Protein AF-A8ZLM9-F1 (afdb_monomer)

Structure (mmCIF, N/CA/C/O backbone):
data_AF-A8ZLM9-F1
#
_entry.id   AF-A8ZLM9-F1
#
loop_
_atom_site.group_PDB
_atom_site.id
_atom_site.type_symbol
_atom_site.label_atom_id
_atom_site.label_alt_id
_atom_site.label_comp_id
_a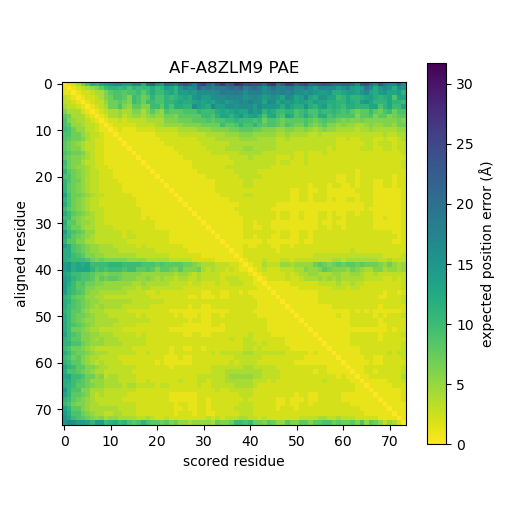tom_site.label_asym_id
_atom_site.label_entity_id
_atom_site.label_seq_id
_atom_site.pdbx_PDB_ins_code
_atom_site.Cartn_x
_atom_site.Cartn_y
_atom_site.Cartn_z
_atom_site.occupancy
_atom_site.B_iso_or_equiv
_atom_site.auth_seq_id
_atom_site.auth_comp_id
_atom_site.auth_asym_id
_atom_site.auth_atom_id
_atom_site.pdbx_PDB_model_num
ATOM 1 N N . MET A 1 1 ? 26.306 24.334 -8.263 1.00 72.56 1 MET A N 1
ATOM 2 C CA . MET A 1 1 ? 25.463 23.163 -7.944 1.00 72.56 1 MET A CA 1
ATOM 3 C C . ME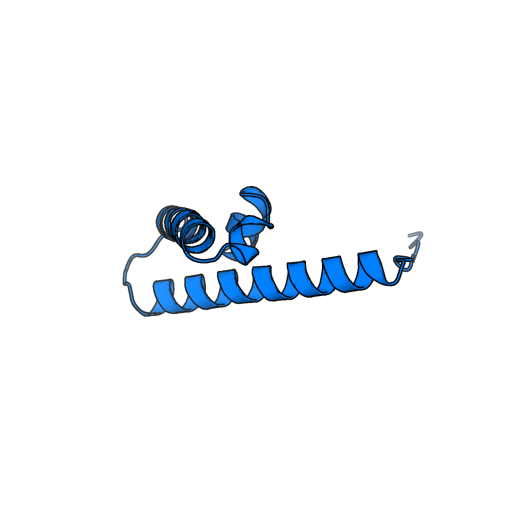T A 1 1 ? 25.271 22.384 -9.231 1.00 72.56 1 MET A C 1
ATOM 5 O O . MET A 1 1 ? 24.740 22.951 -10.174 1.00 72.56 1 MET A O 1
ATOM 9 N N . ILE A 1 2 ? 25.786 21.160 -9.314 1.00 76.44 2 ILE A N 1
ATOM 10 C CA . ILE A 1 2 ? 25.578 20.299 -10.487 1.00 76.44 2 ILE A CA 1
ATOM 11 C C . ILE A 1 2 ? 24.281 19.530 -10.242 1.00 76.44 2 ILE A C 1
ATOM 13 O O . ILE A 1 2 ? 24.146 18.887 -9.204 1.00 76.44 2 ILE A O 1
ATOM 17 N N . VAL A 1 3 ? 23.335 19.623 -11.173 1.00 78.88 3 VAL A N 1
ATOM 18 C CA . VAL A 1 3 ? 22.102 18.829 -11.169 1.00 78.88 3 VAL A CA 1
ATOM 19 C C . VAL A 1 3 ? 22.230 17.812 -12.292 1.00 78.88 3 VAL A C 1
ATOM 21 O O . VAL A 1 3 ? 22.456 18.185 -13.441 1.00 78.88 3 VAL A O 1
ATOM 24 N N . LEU A 1 4 ? 22.136 16.530 -11.950 1.00 83.69 4 LEU A N 1
ATOM 25 C CA . LEU A 1 4 ? 22.119 15.445 -12.923 1.00 83.69 4 LEU A CA 1
ATOM 26 C C . LEU A 1 4 ? 20.685 14.940 -13.050 1.00 83.69 4 LEU A C 1
ATOM 28 O O . LEU A 1 4 ? 20.138 14.364 -12.111 1.00 83.69 4 LEU A O 1
ATOM 32 N N . GLU A 1 5 ? 20.082 15.169 -14.211 1.00 87.12 5 GLU A N 1
ATOM 33 C CA . GLU A 1 5 ? 18.742 14.684 -14.521 1.00 87.12 5 GLU A CA 1
ATOM 34 C C . GLU A 1 5 ? 18.818 13.377 -15.305 1.00 87.12 5 GLU A C 1
ATOM 36 O O . GLU A 1 5 ? 19.471 13.280 -16.345 1.00 87.12 5 GLU A O 1
ATOM 41 N N . PHE A 1 6 ? 18.100 12.367 -14.823 1.00 85.50 6 PHE A N 1
ATOM 42 C CA . PHE A 1 6 ? 17.970 11.083 -15.495 1.00 85.50 6 PHE A CA 1
ATOM 43 C C . PHE A 1 6 ? 16.499 10.712 -15.624 1.00 85.50 6 PHE A C 1
ATOM 45 O O . PHE A 1 6 ? 15.682 11.002 -14.752 1.00 85.50 6 PHE A O 1
ATOM 52 N N . LYS A 1 7 ? 16.165 10.019 -16.714 1.00 87.06 7 LYS A N 1
ATOM 53 C CA . LYS A 1 7 ? 14.853 9.395 -16.898 1.00 87.06 7 LYS A CA 1
ATOM 54 C C . LYS A 1 7 ? 14.976 7.904 -16.628 1.00 87.06 7 LYS A C 1
ATOM 56 O O . LYS A 1 7 ? 15.861 7.255 -17.187 1.00 87.06 7 LYS A O 1
ATOM 61 N N . ALA A 1 8 ? 14.063 7.357 -15.830 1.00 86.19 8 ALA A N 1
ATOM 62 C CA . ALA A 1 8 ? 13.945 5.914 -15.684 1.00 86.19 8 ALA A CA 1
ATOM 63 C C . ALA A 1 8 ? 13.639 5.293 -17.058 1.00 86.19 8 ALA A C 1
ATOM 65 O O . ALA A 1 8 ? 12.669 5.663 -17.720 1.00 86.19 8 ALA A O 1
ATOM 66 N N . ARG A 1 9 ? 14.496 4.377 -17.513 1.00 92.81 9 ARG A N 1
ATOM 67 C CA . ARG A 1 9 ? 14.261 3.572 -18.715 1.00 92.81 9 ARG A CA 1
ATOM 68 C C . ARG A 1 9 ? 13.725 2.226 -18.264 1.00 92.81 9 ARG A C 1
ATOM 70 O O . ARG A 1 9 ? 14.413 1.499 -17.557 1.00 92.81 9 ARG A O 1
ATOM 77 N N . THR A 1 10 ? 12.501 1.915 -18.661 1.00 94.75 10 THR A N 1
ATOM 78 C CA . THR A 1 10 ? 11.816 0.682 -18.279 1.00 94.75 10 THR A CA 1
ATOM 79 C C . THR A 1 10 ? 11.415 -0.100 -19.523 1.00 94.75 10 THR A C 1
ATOM 81 O O . THR A 1 10 ? 11.106 0.470 -20.572 1.00 94.75 10 THR A O 1
ATOM 84 N N . SER A 1 11 ? 11.426 -1.427 -19.424 1.00 97.00 11 SER A N 1
ATOM 85 C CA . SER A 1 11 ? 10.746 -2.278 -20.399 1.00 97.00 11 SER A CA 1
ATOM 86 C C . SER A 1 11 ? 9.226 -2.148 -20.245 1.00 97.00 11 SER A C 1
ATOM 88 O O . SER A 1 11 ? 8.730 -1.692 -19.213 1.00 97.00 11 SER A O 1
ATOM 90 N N . LYS A 1 12 ? 8.457 -2.610 -21.240 1.00 96.62 12 LYS A N 1
ATOM 91 C CA . LYS A 1 12 ? 6.983 -2.622 -21.160 1.00 96.62 12 LYS A CA 1
ATOM 92 C C . LYS A 1 12 ? 6.472 -3.358 -19.915 1.00 96.62 12 LYS A C 1
ATOM 94 O O . LYS A 1 12 ? 5.544 -2.895 -19.262 1.00 96.62 12 LYS A O 1
ATOM 99 N N . HIS A 1 13 ? 7.108 -4.480 -19.571 1.00 97.00 13 HIS A N 1
ATOM 100 C CA . HIS A 1 13 ? 6.750 -5.262 -18.389 1.00 97.00 13 HIS A CA 1
ATOM 101 C C . HIS A 1 13 ? 7.027 -4.491 -17.091 1.00 97.00 13 HIS A C 1
ATOM 103 O O . HIS A 1 13 ? 6.176 -4.444 -16.210 1.00 97.00 13 HIS A O 1
ATOM 109 N N . GLN A 1 14 ? 8.185 -3.831 -16.997 1.00 96.56 14 GLN A N 1
ATOM 110 C CA . GLN A 1 14 ? 8.535 -3.013 -15.834 1.00 96.56 14 GLN A CA 1
ATOM 111 C C . GLN A 1 14 ? 7.602 -1.809 -15.673 1.00 96.56 14 GLN A C 1
ATOM 113 O O . GLN A 1 14 ? 7.180 -1.527 -14.559 1.00 96.56 14 GLN A O 1
ATOM 118 N N . ALA A 1 15 ? 7.251 -1.126 -16.768 1.00 96.06 15 ALA A N 1
ATOM 119 C CA . ALA A 1 15 ? 6.297 -0.019 -16.734 1.00 96.06 15 ALA A CA 1
ATOM 120 C C . ALA A 1 15 ? 4.934 -0.475 -16.188 1.00 96.06 15 ALA A C 1
ATOM 122 O O . ALA A 1 15 ? 4.425 0.116 -15.243 1.00 96.06 15 ALA A O 1
ATOM 123 N N . SER A 1 16 ? 4.409 -1.596 -16.695 1.00 96.75 16 SER A N 1
ATOM 124 C CA . SER A 1 16 ? 3.151 -2.163 -16.200 1.00 96.75 16 SER A CA 1
ATOM 125 C C . SER A 1 16 ? 3.227 -2.566 -14.725 1.00 96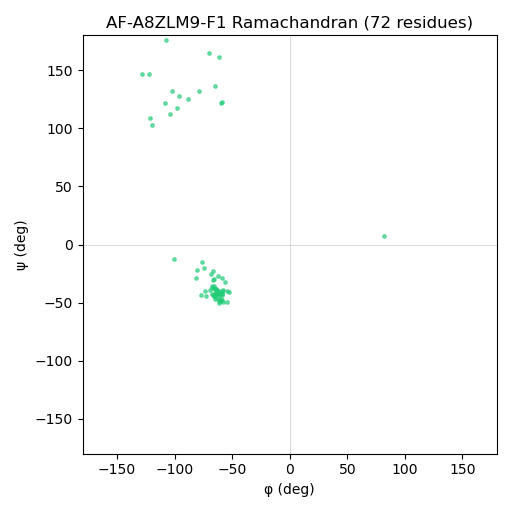.75 16 SER A C 1
ATOM 127 O O . SER A 1 16 ? 2.272 -2.340 -13.989 1.00 96.75 16 SER A O 1
ATOM 129 N N . ALA A 1 17 ? 4.342 -3.146 -14.273 1.00 96.00 17 ALA A N 1
ATOM 130 C CA . ALA A 1 17 ? 4.521 -3.510 -12.868 1.00 96.00 17 ALA A CA 1
ATOM 131 C C . ALA A 1 17 ? 4.563 -2.275 -11.950 1.00 96.00 17 ALA A C 1
ATOM 133 O O . ALA A 1 17 ? 4.016 -2.308 -10.849 1.00 96.00 17 ALA A O 1
ATOM 134 N N . ILE A 1 18 ? 5.178 -1.178 -12.409 1.00 95.94 18 ILE A N 1
ATOM 135 C CA . ILE A 1 18 ? 5.186 0.105 -11.695 1.00 95.94 18 ILE A CA 1
ATOM 136 C C . ILE A 1 18 ? 3.768 0.673 -11.608 1.00 95.94 18 ILE A C 1
ATOM 138 O O . ILE A 1 18 ? 3.344 1.060 -10.521 1.00 95.94 18 ILE A O 1
ATOM 142 N N . ASP A 1 19 ? 3.018 0.675 -12.710 1.00 96.69 19 ASP A N 1
ATOM 143 C CA . ASP A 1 19 ? 1.643 1.180 -12.728 1.00 96.69 19 ASP A CA 1
ATOM 144 C C . ASP A 1 19 ? 0.733 0.387 -11.776 1.00 96.69 19 ASP A C 1
ATOM 146 O O . ASP A 1 19 ? -0.030 0.977 -11.007 1.00 96.69 19 ASP A O 1
ATOM 150 N N . GLU A 1 20 ? 0.850 -0.942 -11.755 1.00 97.00 20 GLU A N 1
ATOM 151 C CA . GLU A 1 20 ? 0.090 -1.797 -10.835 1.00 97.00 20 GLU A CA 1
ATOM 152 C C . GLU A 1 20 ? 0.501 -1.596 -9.366 1.00 97.00 20 GLU A C 1
ATOM 154 O O . GLU A 1 20 ? -0.356 -1.547 -8.474 1.00 97.00 20 GLU A O 1
ATOM 159 N N . ALA A 1 21 ? 1.794 -1.385 -9.094 1.00 97.19 21 ALA A N 1
ATOM 160 C CA . ALA A 1 21 ? 2.265 -1.021 -7.760 1.00 97.19 21 ALA A CA 1
ATOM 161 C C . ALA A 1 21 ? 1.703 0.340 -7.308 1.00 97.19 21 ALA A C 1
ATOM 163 O O . ALA A 1 21 ? 1.236 0.462 -6.174 1.00 97.19 21 ALA A O 1
ATOM 164 N N . ILE A 1 22 ? 1.676 1.345 -8.193 1.00 97.25 22 ILE A N 1
ATOM 165 C CA . ILE A 1 22 ? 1.100 2.670 -7.911 1.00 97.25 22 ILE A CA 1
ATOM 166 C C . ILE A 1 22 ? -0.397 2.555 -7.614 1.00 97.25 22 ILE A C 1
ATOM 168 O O . ILE A 1 22 ? -0.870 3.100 -6.614 1.00 97.25 22 ILE A O 1
ATOM 172 N N . ARG A 1 23 ? -1.148 1.815 -8.437 1.00 98.19 23 ARG A N 1
ATOM 173 C CA . ARG A 1 23 ? -2.588 1.582 -8.232 1.00 98.19 23 ARG A CA 1
ATOM 174 C C . ARG A 1 23 ? -2.867 0.921 -6.890 1.00 98.19 23 ARG A C 1
ATOM 176 O O . ARG A 1 23 ? -3.772 1.330 -6.164 1.00 98.19 23 ARG A O 1
ATOM 183 N N . THR A 1 24 ? -2.057 -0.066 -6.529 1.00 98.12 24 THR A N 1
ATOM 184 C CA . THR A 1 24 ? -2.211 -0.775 -5.262 1.00 98.12 24 THR A CA 1
ATOM 185 C C . THR A 1 24 ? -1.863 0.112 -4.061 1.00 98.12 24 THR A C 1
ATOM 187 O O . THR A 1 24 ? -2.584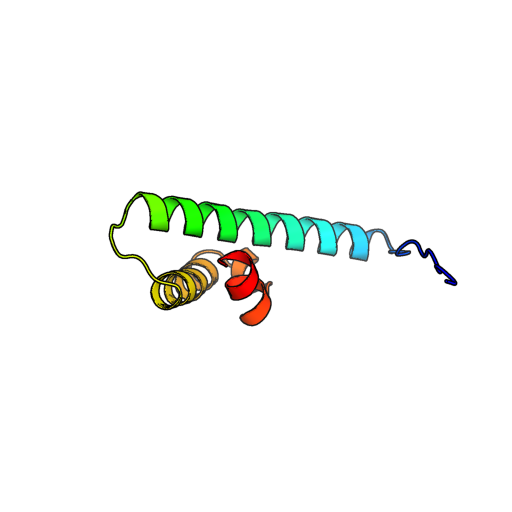 0.098 -3.062 1.00 98.12 24 THR A O 1
ATOM 190 N N . ALA A 1 25 ? -0.821 0.944 -4.159 1.00 98.12 25 ALA A N 1
ATOM 191 C CA . ALA A 1 25 ? -0.492 1.935 -3.133 1.00 98.12 25 ALA A CA 1
ATOM 192 C C . ALA A 1 25 ? -1.632 2.952 -2.937 1.00 98.12 25 ALA A C 1
ATOM 194 O O . ALA A 1 25 ? -2.050 3.215 -1.809 1.00 98.12 25 ALA A O 1
ATOM 195 N N . GLN A 1 26 ? -2.209 3.461 -4.031 1.00 98.25 26 GLN A N 1
ATOM 196 C CA . GLN A 1 26 ? -3.366 4.363 -3.990 1.00 98.25 26 GLN A CA 1
ATOM 197 C C . GLN A 1 26 ? -4.597 3.701 -3.360 1.00 98.25 26 GLN A C 1
ATOM 199 O O . GLN A 1 26 ? -5.293 4.332 -2.565 1.00 98.25 26 GLN A O 1
ATOM 204 N N . PHE A 1 27 ? -4.857 2.428 -3.670 1.00 98.50 27 PHE A N 1
ATOM 205 C CA . PHE A 1 27 ? -5.927 1.661 -3.033 1.00 98.50 27 PHE A CA 1
ATOM 206 C C . PHE A 1 27 ? -5.753 1.609 -1.510 1.00 98.50 27 PHE A C 1
ATOM 208 O O . PHE A 1 27 ? -6.692 1.928 -0.776 1.00 98.50 27 PHE A O 1
ATOM 215 N N . ILE A 1 28 ? -4.553 1.258 -1.033 1.00 98.25 28 ILE A N 1
ATOM 216 C CA . ILE A 1 28 ? -4.245 1.193 0.402 1.00 98.25 28 ILE A CA 1
ATOM 217 C C . ILE A 1 28 ? -4.428 2.562 1.050 1.00 98.25 28 ILE A C 1
ATOM 219 O O . ILE A 1 28 ? -5.136 2.661 2.054 1.00 98.25 28 ILE A O 1
ATOM 223 N N . ARG A 1 29 ? -3.869 3.615 0.444 1.00 98.12 29 ARG A N 1
ATOM 224 C CA . ARG A 1 29 ? -4.004 4.995 0.919 1.00 98.12 29 ARG A CA 1
ATOM 225 C C . ARG A 1 29 ? -5.467 5.395 1.075 1.00 98.12 29 ARG A C 1
ATOM 227 O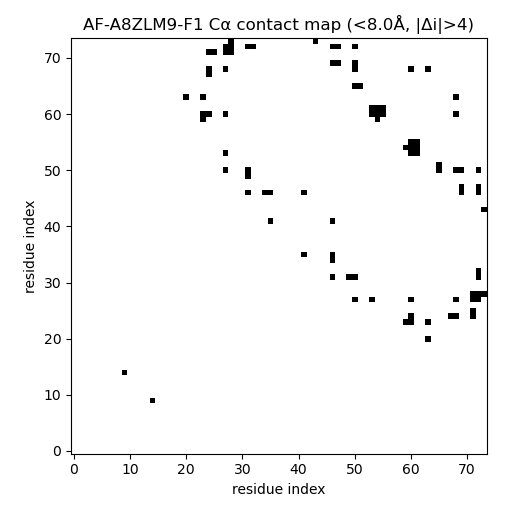 O . ARG A 1 29 ? -5.869 5.878 2.128 1.00 98.12 29 ARG A O 1
ATOM 234 N N . ASN A 1 30 ? -6.285 5.148 0.054 1.00 98.31 30 ASN A N 1
ATOM 235 C CA . ASN A 1 30 ? -7.701 5.515 0.063 1.00 98.31 30 ASN A CA 1
ATOM 236 C C . ASN A 1 30 ? -8.492 4.746 1.130 1.00 98.31 30 ASN A C 1
ATOM 238 O O . ASN A 1 30 ? -9.372 5.316 1.777 1.00 98.31 30 ASN A O 1
ATOM 242 N N . LYS A 1 31 ? -8.178 3.462 1.347 1.00 98.06 31 LYS A N 1
ATOM 243 C CA . LYS A 1 31 ? -8.795 2.661 2.415 1.00 98.06 31 LYS A CA 1
ATOM 244 C C . LYS A 1 31 ? -8.387 3.146 3.802 1.00 98.06 31 LYS A C 1
ATOM 246 O O . LYS A 1 31 ? -9.255 3.271 4.661 1.00 98.06 31 LYS A O 1
ATOM 251 N N . CYS A 1 32 ? -7.110 3.465 4.002 1.00 97.44 32 CYS A N 1
ATOM 252 C CA . CYS A 1 32 ? -6.609 4.012 5.261 1.00 97.44 32 CYS A CA 1
ATOM 253 C C . CYS A 1 32 ? -7.212 5.388 5.558 1.00 97.44 32 CYS A C 1
ATOM 255 O O . CYS A 1 32 ? -7.665 5.619 6.675 1.00 97.44 32 CYS A O 1
ATOM 257 N N . LEU A 1 33 ? -7.319 6.257 4.548 1.00 96.94 33 LEU A N 1
ATOM 258 C CA . LEU A 1 33 ? -7.959 7.565 4.679 1.00 96.94 33 LEU A CA 1
ATOM 259 C C . LEU A 1 33 ? -9.435 7.436 5.072 1.00 96.94 33 LEU A C 1
ATOM 261 O O . LEU A 1 33 ? -9.866 8.078 6.025 1.00 96.94 33 LEU A O 1
ATOM 265 N N . ARG A 1 34 ? -10.206 6.581 4.384 1.00 97.81 34 ARG A N 1
ATOM 266 C CA . ARG A 1 34 ? -11.613 6.338 4.741 1.00 97.81 34 ARG A CA 1
ATOM 267 C C . ARG A 1 34 ? -11.732 5.801 6.168 1.00 97.81 34 ARG A C 1
ATOM 269 O O . ARG A 1 34 ? -12.519 6.328 6.941 1.00 97.81 34 ARG A O 1
ATOM 276 N N . PHE A 1 35 ? -10.916 4.812 6.532 1.00 97.50 35 PHE A N 1
ATOM 277 C CA . PHE A 1 35 ? -10.914 4.254 7.883 1.00 97.50 35 PHE A CA 1
ATOM 278 C C . PHE A 1 35 ? -10.606 5.316 8.947 1.00 97.50 35 PHE A C 1
ATOM 280 O O . PHE A 1 35 ? -11.294 5.375 9.962 1.00 97.50 35 PHE A O 1
ATOM 287 N N . TRP A 1 36 ? -9.625 6.188 8.703 1.00 96.94 36 TRP A N 1
ATOM 288 C CA . TRP A 1 36 ? -9.290 7.294 9.600 1.00 96.94 36 TRP A CA 1
ATOM 289 C C . TRP A 1 36 ? -10.438 8.303 9.749 1.00 96.94 36 TRP A C 1
ATOM 291 O O . TRP A 1 36 ? -10.722 8.739 10.861 1.00 96.94 36 TRP A O 1
ATOM 301 N N . MET A 1 37 ? -11.132 8.637 8.656 1.00 96.19 37 MET A N 1
ATOM 302 C CA . MET A 1 37 ? -12.292 9.538 8.694 1.00 96.19 37 MET A CA 1
ATOM 303 C C . MET A 1 37 ? -13.456 8.957 9.504 1.00 96.19 37 MET A C 1
ATOM 305 O O . MET A 1 37 ? -14.132 9.693 10.221 1.00 96.19 37 MET A O 1
ATOM 309 N N . ASP A 1 38 ? -13.686 7.650 9.390 1.00 97.62 38 ASP A N 1
ATOM 310 C CA . ASP A 1 38 ? -14.829 6.984 10.015 1.00 97.62 38 ASP A CA 1
ATOM 311 C C . ASP A 1 38 ? -14.591 6.676 11.509 1.00 97.62 38 ASP A C 1
ATOM 313 O O . ASP A 1 38 ? -15.546 6.516 12.269 1.00 97.62 38 ASP A O 1
ATOM 317 N N . ASN A 1 39 ? -13.330 6.611 11.956 1.00 96.25 39 ASN A N 1
ATOM 318 C CA . ASN A 1 39 ? -12.959 6.165 13.302 1.00 96.25 39 ASN A CA 1
ATOM 319 C C . ASN A 1 39 ? -12.178 7.249 14.065 1.00 96.25 39 ASN A C 1
ATOM 321 O O . ASN A 1 39 ? -10.997 7.502 13.803 1.00 96.25 39 ASN A O 1
ATOM 325 N N . LYS A 1 40 ? -12.812 7.860 15.077 1.00 93.69 40 LYS A N 1
ATOM 326 C CA . LYS A 1 40 ? -12.153 8.846 15.952 1.00 93.69 40 LYS A CA 1
ATOM 327 C C . LYS A 1 40 ? -11.030 8.198 16.765 1.00 93.69 40 LYS A C 1
ATOM 329 O O . LYS A 1 40 ? -11.215 7.135 17.344 1.00 93.69 40 LYS A O 1
ATOM 334 N N . GLY A 1 41 ? -9.889 8.882 16.857 1.00 92.94 41 GLY A N 1
ATOM 335 C CA . GLY A 1 41 ? -8.732 8.416 17.629 1.00 92.94 41 GLY A CA 1
ATOM 336 C C . GLY A 1 41 ? -7.841 7.403 16.903 1.00 92.94 41 GLY A C 1
ATOM 337 O O . GLY A 1 41 ? -6.915 6.883 17.517 1.00 92.94 41 GLY A O 1
ATOM 338 N N . THR A 1 42 ? -8.085 7.143 15.614 1.00 95.62 42 THR A N 1
ATOM 339 C CA . THR A 1 42 ? -7.237 6.267 14.793 1.00 95.62 42 THR A CA 1
ATOM 340 C C . THR A 1 42 ? -5.800 6.778 14.748 1.00 95.62 42 THR A C 1
ATOM 342 O O . THR A 1 42 ? -5.549 7.902 14.303 1.00 95.62 42 THR A O 1
ATOM 345 N N . GLY A 1 43 ? -4.854 5.937 15.169 1.00 93.94 43 GLY A N 1
ATOM 346 C CA . GLY A 1 43 ? -3.424 6.225 15.109 1.00 93.94 43 GLY A CA 1
ATOM 347 C C . GLY A 1 43 ? -2.689 5.421 14.033 1.00 93.94 43 GLY A C 1
ATOM 348 O O . GLY A 1 43 ? -3.229 4.514 13.401 1.00 93.94 43 GLY A O 1
ATOM 349 N N . LYS A 1 44 ? -1.390 5.704 13.876 1.00 93.44 44 LYS A N 1
ATOM 350 C CA . LYS A 1 44 ? -0.495 5.014 12.925 1.00 93.44 44 LYS A CA 1
ATOM 351 C C . LYS A 1 44 ? -0.518 3.486 13.067 1.00 93.44 44 LYS A C 1
ATOM 353 O O . LYS A 1 44 ? -0.508 2.761 12.075 1.00 93.44 44 LYS A O 1
ATOM 358 N N . TYR A 1 45 ? -0.549 2.975 14.299 1.00 94.62 45 TYR A N 1
ATOM 359 C CA . TYR A 1 45 ? -0.557 1.531 14.544 1.00 94.62 45 TYR A CA 1
ATOM 360 C C . TYR A 1 45 ? -1.844 0.852 14.062 1.00 94.62 45 TYR A C 1
ATOM 362 O O . TYR A 1 45 ? -1.789 -0.299 13.631 1.00 94.62 45 TYR A O 1
ATOM 370 N N . ASP A 1 46 ? -2.977 1.552 14.086 1.00 96.44 46 ASP A N 1
ATOM 371 C CA . ASP A 1 46 ? -4.253 1.025 13.599 1.00 96.44 46 ASP A CA 1
ATOM 372 C C . ASP A 1 46 ? -4.273 0.973 12.071 1.00 96.44 46 ASP A C 1
ATOM 374 O O . ASP A 1 46 ? -4.669 -0.041 11.496 1.00 96.44 46 ASP A O 1
ATOM 378 N N . LEU A 1 47 ? -3.722 1.995 11.410 1.00 96.88 47 LEU A N 1
ATOM 379 C CA . LEU A 1 47 ? -3.531 1.993 9.957 1.00 96.88 47 LEU A CA 1
ATOM 380 C C . LEU A 1 47 ? -2.570 0.879 9.510 1.00 96.88 47 LEU A C 1
ATOM 382 O O . LEU A 1 47 ? -2.848 0.155 8.555 1.00 96.88 47 LEU A O 1
ATOM 386 N N . ASN A 1 48 ? -1.493 0.633 10.260 1.00 95.94 48 ASN A N 1
ATOM 387 C CA . ASN A 1 48 ? -0.587 -0.487 9.989 1.00 95.94 48 ASN A CA 1
ATOM 388 C C . ASN A 1 48 ? -1.270 -1.857 10.142 1.00 95.94 48 ASN A C 1
ATOM 390 O O . ASN A 1 48 ? -1.007 -2.770 9.351 1.00 95.94 48 ASN A O 1
ATOM 394 N N . LYS A 1 49 ? -2.155 -2.018 11.137 1.00 96.62 49 LYS A N 1
ATOM 395 C CA . LYS A 1 49 ? -2.987 -3.226 11.276 1.00 96.62 49 LYS A CA 1
ATOM 396 C C . LYS A 1 49 ? -3.941 -3.362 10.091 1.00 96.62 49 LYS A C 1
ATOM 398 O O . LYS A 1 49 ? -4.038 -4.451 9.527 1.00 96.62 49 LYS A O 1
ATOM 403 N N . LEU A 1 50 ? -4.569 -2.270 9.657 1.00 97.75 50 LEU A N 1
ATOM 404 C CA . LEU A 1 50 ? -5.428 -2.260 8.476 1.00 97.75 50 LEU A CA 1
ATOM 405 C C . LEU A 1 50 ? -4.662 -2.689 7.214 1.00 97.75 50 LEU A C 1
ATOM 407 O O . LEU A 1 50 ? -5.156 -3.529 6.470 1.00 97.75 50 LEU A O 1
ATOM 411 N N . CYS A 1 51 ? -3.421 -2.241 7.007 1.00 97.38 51 CYS A N 1
ATOM 412 C CA . CYS A 1 51 ? -2.575 -2.697 5.892 1.00 97.38 51 CYS A CA 1
ATOM 413 C C . CYS A 1 51 ? -2.313 -4.213 5.886 1.00 97.38 51 CYS A C 1
ATOM 415 O O . CYS A 1 51 ? -2.091 -4.807 4.823 1.00 97.38 51 CYS A O 1
ATOM 417 N N . ARG A 1 52 ? -2.312 -4.861 7.059 1.00 97.25 52 ARG A N 1
ATOM 418 C CA . ARG A 1 52 ? -2.232 -6.325 7.166 1.00 97.25 52 ARG A CA 1
ATOM 419 C C . ARG A 1 52 ? -3.544 -6.981 6.744 1.00 97.25 52 ARG A C 1
ATOM 421 O O . ARG A 1 52 ? -3.485 -7.951 5.995 1.00 97.25 52 ARG A O 1
ATOM 428 N N . VAL A 1 53 ? -4.680 -6.442 7.186 1.00 98.06 53 VAL A N 1
ATOM 429 C CA . VAL A 1 53 ? -6.021 -6.918 6.803 1.00 98.06 53 VAL A CA 1
ATOM 430 C C . VAL A 1 53 ? -6.223 -6.780 5.294 1.00 98.06 53 VAL A C 1
ATOM 432 O O . VAL A 1 53 ? -6.494 -7.766 4.622 1.00 98.06 53 VAL A O 1
ATOM 435 N N . LEU A 1 54 ? -5.938 -5.606 4.724 1.00 98.06 54 LEU A N 1
ATOM 436 C CA . LEU A 1 54 ? -6.061 -5.364 3.284 1.00 98.06 54 LEU A CA 1
ATOM 437 C C . LEU A 1 54 ? -5.213 -6.331 2.448 1.00 98.06 54 LEU A C 1
ATOM 439 O O . LEU A 1 54 ? -5.664 -6.805 1.416 1.00 98.06 54 LEU A O 1
ATOM 443 N N . ALA A 1 55 ? -3.997 -6.670 2.876 1.00 97.56 55 ALA A N 1
ATOM 444 C CA . ALA A 1 55 ? -3.184 -7.647 2.148 1.00 97.56 55 ALA A CA 1
ATOM 445 C C . ALA A 1 55 ? -3.639 -9.099 2.322 1.00 97.56 55 ALA A C 1
ATOM 447 O O . ALA A 1 55 ? -3.247 -9.955 1.531 1.00 97.56 55 ALA A O 1
ATOM 448 N N . ASN A 1 56 ? -4.404 -9.397 3.369 1.00 97.88 56 ASN A N 1
ATOM 449 C CA . ASN A 1 56 ? -5.028 -10.700 3.528 1.00 97.88 56 ASN A CA 1
ATOM 450 C C . ASN A 1 56 ? -6.259 -10.826 2.621 1.00 97.88 56 ASN A C 1
ATOM 452 O O . ASN A 1 56 ? -6.414 -11.835 1.940 1.00 97.88 56 ASN A O 1
ATOM 456 N N . ASP A 1 57 ? -7.079 -9.777 2.572 1.00 98.00 57 ASP A N 1
ATOM 457 C CA . ASP A 1 57 ? -8.363 -9.784 1.867 1.00 98.00 57 ASP A CA 1
ATOM 458 C C . ASP A 1 57 ? -8.205 -9.545 0.359 1.00 98.00 57 ASP A C 1
ATOM 460 O O . ASP A 1 57 ? -8.999 -10.032 -0.445 1.00 98.00 57 ASP A O 1
ATOM 464 N N . PHE A 1 58 ? -7.158 -8.818 -0.042 1.00 97.75 58 PHE A N 1
ATOM 465 C CA . PHE A 1 58 ? -6.887 -8.463 -1.430 1.00 97.75 58 PHE A CA 1
ATOM 466 C C . PHE A 1 58 ? -5.524 -9.024 -1.870 1.00 97.75 58 PHE A C 1
ATOM 468 O O . PHE A 1 58 ? -4.482 -8.438 -1.556 1.00 97.75 58 PHE A O 1
ATOM 475 N N . PRO A 1 59 ? -5.487 -10.129 -2.648 1.00 96.56 59 PRO A N 1
ATOM 476 C CA . PRO A 1 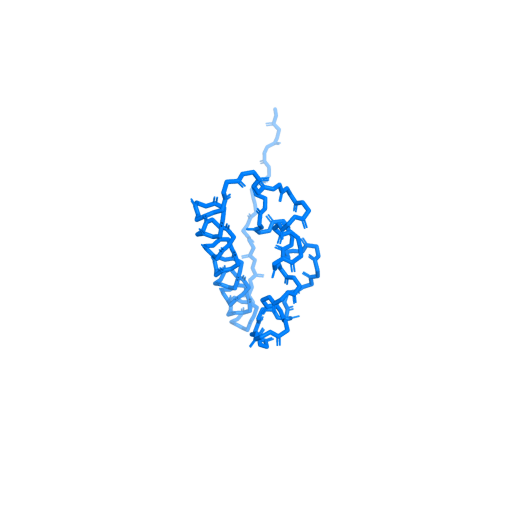59 ? -4.235 -10.753 -3.083 1.00 96.56 59 PRO A CA 1
ATOM 477 C C . PRO A 1 59 ? -3.286 -9.809 -3.833 1.00 96.56 59 PRO A C 1
ATOM 479 O O . PRO A 1 59 ? -2.072 -9.926 -3.686 1.00 96.56 59 PRO A O 1
ATOM 48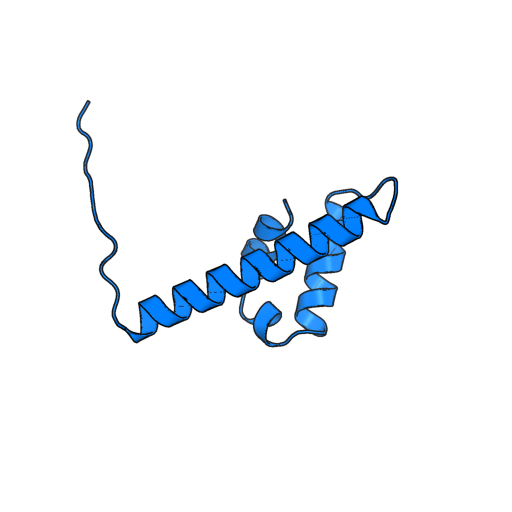2 N N . PHE A 1 60 ? -3.816 -8.838 -4.586 1.00 96.50 60 PHE A N 1
ATOM 483 C CA . PHE A 1 60 ? -2.998 -7.823 -5.259 1.00 96.50 60 PHE A CA 1
ATOM 484 C C . PHE A 1 60 ? -2.305 -6.882 -4.256 1.00 96.50 60 PHE A C 1
ATOM 486 O O . PHE A 1 60 ? -1.140 -6.545 -4.433 1.00 96.50 60 PHE A O 1
ATOM 493 N N . ALA A 1 61 ? -2.952 -6.541 -3.134 1.00 97.19 61 ALA A N 1
ATOM 494 C CA . ALA A 1 61 ? -2.336 -5.746 -2.071 1.00 97.19 61 ALA A CA 1
ATOM 495 C C . ALA A 1 61 ? -1.176 -6.491 -1.396 1.00 97.19 61 ALA A C 1
ATOM 497 O O . ALA A 1 61 ? -0.199 -5.871 -0.978 1.00 97.19 61 ALA A O 1
ATOM 498 N N . LYS A 1 62 ? -1.233 -7.828 -1.350 1.00 96.62 62 LYS A N 1
ATOM 499 C CA . LYS A 1 62 ? -0.143 -8.673 -0.843 1.00 96.62 62 LYS A CA 1
ATOM 500 C C . LYS A 1 62 ? 1.118 -8.630 -1.709 1.00 96.62 62 LYS A C 1
ATOM 502 O O . LYS A 1 62 ? 2.193 -8.933 -1.195 1.00 96.62 62 LYS A O 1
ATOM 507 N N . GLN A 1 63 ? 1.003 -8.262 -2.987 1.00 95.69 63 GLN A N 1
ATOM 508 C CA . GLN A 1 63 ? 2.151 -8.162 -3.894 1.00 95.69 63 GLN A CA 1
ATOM 509 C C . GLN A 1 63 ? 3.091 -7.011 -3.506 1.00 95.69 63 GLN A C 1
ATOM 511 O O . GLN A 1 63 ? 4.292 -7.092 -3.753 1.00 95.69 63 GLN A O 1
ATOM 516 N N . LEU A 1 64 ? 2.580 -5.976 -2.827 1.00 95.50 64 LEU A N 1
ATOM 517 C CA . LEU A 1 64 ? 3.421 -4.985 -2.162 1.00 95.50 64 LEU A CA 1
ATOM 518 C C . LEU A 1 64 ? 3.950 -5.529 -0.832 1.00 95.50 64 LEU A C 1
ATOM 520 O O . LEU A 1 64 ? 3.210 -6.033 0.023 1.00 95.50 64 LEU A O 1
ATOM 524 N N . ASN A 1 65 ? 5.257 -5.369 -0.630 1.00 95.31 65 ASN A N 1
ATOM 525 C CA . ASN A 1 65 ? 5.894 -5.720 0.634 1.00 95.31 65 ASN A CA 1
ATOM 526 C C . ASN A 1 65 ? 5.316 -4.893 1.802 1.00 95.31 65 ASN A C 1
ATOM 528 O O . ASN A 1 65 ? 4.670 -3.861 1.611 1.00 95.31 65 ASN A O 1
ATOM 532 N N . SER A 1 66 ? 5.521 -5.362 3.034 1.00 94.38 66 SER A N 1
ATOM 533 C CA . SER A 1 66 ? 4.926 -4.743 4.226 1.00 94.38 66 SER A CA 1
ATOM 534 C C . SER A 1 66 ? 5.315 -3.276 4.405 1.00 94.38 66 SER A C 1
ATOM 536 O O . SER A 1 66 ? 4.451 -2.477 4.752 1.00 94.38 66 SER A O 1
ATOM 538 N N . MET A 1 67 ? 6.571 -2.917 4.131 1.00 96.44 67 MET A N 1
ATOM 539 C CA . MET A 1 67 ? 7.058 -1.542 4.278 1.00 96.44 67 MET A CA 1
ATOM 540 C C . MET A 1 67 ? 6.363 -0.595 3.301 1.00 96.44 67 MET A C 1
ATOM 542 O O . MET A 1 67 ? 5.881 0.456 3.704 1.00 96.44 67 MET A O 1
ATOM 546 N N . ALA A 1 68 ? 6.235 -0.991 2.035 1.00 96.88 68 ALA A N 1
ATOM 547 C CA . ALA A 1 68 ? 5.587 -0.172 1.018 1.00 96.88 68 ALA A CA 1
ATOM 548 C C . ALA A 1 68 ? 4.089 0.024 1.301 1.00 96.88 68 ALA A C 1
ATOM 550 O O . ALA A 1 68 ? 3.551 1.109 1.081 1.00 96.88 68 ALA A O 1
ATOM 551 N N . ARG A 1 69 ? 3.415 -0.995 1.852 1.00 97.31 69 ARG A N 1
ATOM 552 C CA . ARG A 1 69 ? 2.019 -0.864 2.294 1.00 97.31 69 ARG A CA 1
ATOM 553 C C . ARG A 1 69 ? 1.869 0.106 3.462 1.00 97.31 69 ARG A C 1
ATOM 555 O O . ARG A 1 69 ? 0.944 0.905 3.455 1.00 97.31 69 ARG A O 1
ATOM 562 N N . GLN A 1 70 ? 2.757 0.036 4.450 1.00 96.62 70 GLN A N 1
ATOM 563 C CA . GLN A 1 70 ? 2.730 0.940 5.603 1.00 96.62 70 GLN A CA 1
ATOM 564 C C . GLN A 1 70 ? 3.048 2.379 5.188 1.00 96.62 70 GLN A C 1
ATOM 566 O O . GLN A 1 70 ? 2.303 3.277 5.552 1.00 96.62 70 GLN A O 1
ATOM 571 N N . ALA A 1 71 ? 4.050 2.583 4.330 1.00 96.50 71 ALA A N 1
ATOM 572 C CA . ALA A 1 71 ? 4.369 3.894 3.763 1.00 96.50 71 ALA A CA 1
ATOM 573 C C . ALA A 1 71 ? 3.223 4.480 2.916 1.00 96.50 71 ALA A C 1
ATOM 575 O O . ALA A 1 71 ? 3.098 5.689 2.799 1.00 96.50 71 ALA A O 1
ATOM 576 N N . SER A 1 72 ? 2.369 3.633 2.328 1.00 96.12 72 SER A N 1
ATOM 577 C CA . SER A 1 72 ? 1.174 4.085 1.596 1.00 96.12 72 SER A CA 1
ATOM 578 C C . SER A 1 72 ? 0.027 4.524 2.518 1.00 96.12 72 SER A C 1
ATOM 580 O O . SER A 1 72 ? -0.938 5.119 2.040 1.00 96.12 72 SER A O 1
ATOM 582 N N . ALA A 1 73 ? 0.088 4.170 3.803 1.00 93.62 73 ALA A N 1
ATOM 583 C CA . ALA A 1 73 ? -0.917 4.496 4.811 1.00 93.62 73 ALA A CA 1
ATOM 584 C C . ALA A 1 73 ? -0.525 5.683 5.707 1.00 93.62 73 ALA A C 1
ATOM 586 O O . ALA A 1 73 ? -1.380 6.166 6.449 1.00 93.62 73 ALA A O 1
ATOM 587 N N . GLU A 1 74 ? 0.741 6.110 5.650 1.00 82.12 74 GLU A N 1
ATOM 588 C CA . GLU A 1 74 ? 1.250 7.357 6.241 1.00 82.12 74 GLU A CA 1
ATOM 589 C C . GLU A 1 74 ? 0.827 8.581 5.414 1.00 82.12 74 GLU A C 1
ATOM 591 O O . GLU A 1 74 ? 0.533 9.617 6.050 1.00 82.12 74 GLU A O 1
#

Sequence (74 aa):
MIVLEFKARTSKHQAS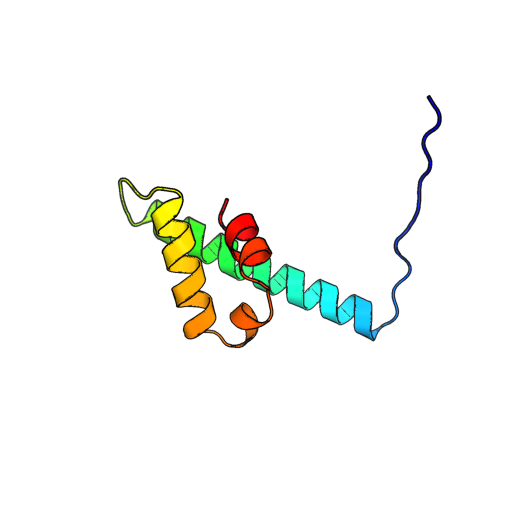AIDEAIRTAQFIRNKCLRFWMDNKGTGKYDLNKLCRVLANDFPFAKQLNSMARQASAE

Radius of gyration: 15.4 Å; Cα contacts (8 Å, |Δi|>4): 47; chains: 1; bounding box: 40×34×39 Å

Foldseek 3Di:
DDDDDDDDDDDPVRVVVVVLLVVLLLVLQVVLVVVPVVDPPDDLVNSLVVLVVCVVVPVSSVVDDSVSSSVSND

Secondary structure (DSSP, 8-state):
------PPP--HHHHHHHHHHHHHHHHHHHHHHHHHHHSTT--HHHHHHHHHHHHHH-HHHHTS-HHHHHHTT-

Mean predicted aligned error: 3.89 Å

Solvent-accessible surface area (backbone atoms only — not comparable to full-atom values): 4400 Å² total; per-residue (Å²): 137,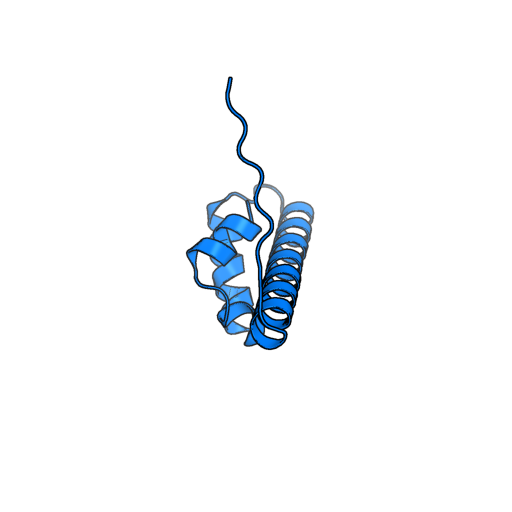92,83,86,89,81,77,90,85,68,54,75,68,52,47,52,52,49,52,53,51,52,53,42,38,51,51,47,26,53,50,38,51,52,52,47,74,76,34,87,87,66,47,72,70,54,43,44,51,47,47,53,52,48,29,68,78,33,67,72,46,47,73,48,54,71,67,58,46,41,64,32,51,109

Organism: Acaryochloris marina (strain MBIC 11017) (NCBI:txid329726)

pLDDT: mean 94.85, std 5.18, range [72.56, 98.5]